Protein AF-A0A2M6W4N8-F1 (afdb_monomer_lite)

Foldseek 3Di:
DVVVVVVVVCLVPPPPDDDDLAADPVLVVVVVCCCVPVVDFLLVAAEEEAEVCPVVSSVVVSVVRNYRYDYDD

Sequence (73 aa):
MAQSTIWEKEYRQPKLLAPTDKPQKDTLNFFRYLRKKHSVRLEDKPSILDIGSGNGRNANYLAEMGAEVSGIE

InterPro domains:
  IPR029063 S-adenosyl-L-methionine-dependent methyltransferase superfamily [G3DSA:3.40.50.150] (2-73)
  IPR029063 S-adenosyl-L-methionine-dependent methyltransferase superfamily [SSF53335] (4-73)

Structure (mmCIF, N/CA/C/O backbone):
data_AF-A0A2M6W4N8-F1
#
_entry.id   AF-A0A2M6W4N8-F1
#
loop_
_atom_site.group_PDB
_atom_site.id
_atom_site.type_symbol
_atom_site.label_atom_id
_atom_site.label_alt_id
_atom_site.label_comp_id
_atom_site.label_asym_id
_atom_site.label_entity_id
_atom_site.label_seq_id
_atom_site.pdbx_PDB_ins_code
_atom_site.Cartn_x
_atom_site.Cartn_y
_atom_site.Cartn_z
_atom_site.occupancy
_atom_site.B_iso_or_equiv
_atom_site.auth_seq_id
_atom_site.auth_comp_id
_atom_site.auth_asym_id
_atom_site.auth_atom_id
_atom_site.pdbx_PDB_model_num
ATOM 1 N N . MET A 1 1 ? -9.615 -10.000 19.549 1.00 62.31 1 MET A N 1
ATOM 2 C CA . MET A 1 1 ? -8.319 -9.653 20.180 1.00 62.31 1 MET A CA 1
ATOM 3 C C . MET A 1 1 ? -8.432 -8.243 20.740 1.00 62.31 1 MET A C 1
ATOM 5 O O . MET A 1 1 ? -9.124 -7.446 20.130 1.00 62.31 1 MET A O 1
ATOM 9 N N . ALA A 1 2 ? -7.799 -7.894 21.864 1.00 68.56 2 ALA A N 1
ATOM 10 C CA . ALA A 1 2 ? -7.954 -6.541 22.427 1.00 68.56 2 ALA A CA 1
ATOM 11 C C . ALA A 1 2 ? -7.578 -5.427 21.422 1.00 68.56 2 ALA A C 1
ATOM 13 O O . ALA A 1 2 ? -8.259 -4.411 21.356 1.00 68.56 2 ALA A O 1
ATOM 14 N N . GLN A 1 3 ? -6.567 -5.663 20.576 1.00 85.88 3 GLN A N 1
ATOM 15 C CA . GLN A 1 3 ? -6.147 -4.730 19.522 1.00 85.88 3 GLN A CA 1
ATOM 16 C C . GLN A 1 3 ? -7.183 -4.563 18.397 1.00 85.88 3 GLN A C 1
ATOM 18 O O . GLN A 1 3 ? -7.406 -3.443 17.951 1.00 85.88 3 GLN A O 1
ATOM 23 N N . SER A 1 4 ? -7.879 -5.633 17.985 1.00 89.62 4 SER A N 1
ATOM 24 C CA . SER A 1 4 ? -8.877 -5.549 16.903 1.00 89.62 4 SER A CA 1
ATOM 25 C C . SER A 1 4 ? -10.053 -4.652 17.293 1.00 89.62 4 SER A C 1
ATOM 27 O O . SER A 1 4 ? -10.497 -3.831 16.506 1.00 89.62 4 SER A O 1
ATOM 29 N N . THR A 1 5 ? -10.516 -4.731 18.544 1.00 93.25 5 THR A N 1
ATOM 30 C CA . THR A 1 5 ? -11.602 -3.869 19.040 1.00 93.25 5 THR A CA 1
ATOM 31 C C . THR A 1 5 ? -11.215 -2.387 19.058 1.00 93.25 5 THR A C 1
ATOM 33 O O . THR A 1 5 ? -12.069 -1.527 18.843 1.00 93.25 5 THR A O 1
ATOM 36 N N . ILE A 1 6 ? -9.942 -2.070 19.322 1.00 94.00 6 ILE A N 1
ATOM 37 C CA . ILE A 1 6 ? -9.452 -0.687 19.310 1.00 94.00 6 ILE A CA 1
ATOM 38 C C . ILE A 1 6 ? -9.393 -0.148 17.881 1.00 94.00 6 ILE A C 1
ATOM 40 O O . ILE A 1 6 ? -9.893 0.952 17.651 1.00 94.00 6 ILE A O 1
ATO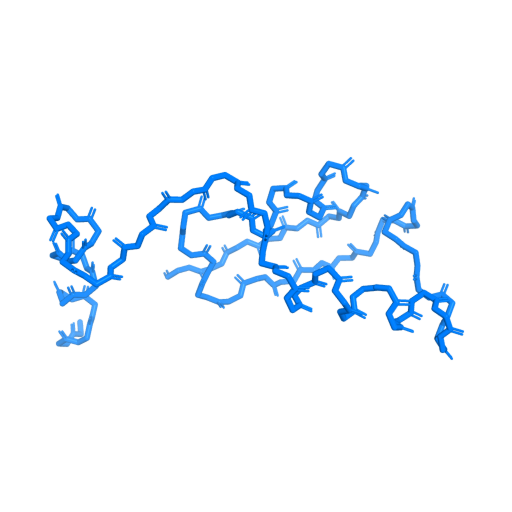M 44 N N . TRP A 1 7 ? -8.880 -0.931 16.927 1.00 93.00 7 TRP A N 1
ATOM 45 C CA . TRP A 1 7 ? -8.886 -0.560 15.510 1.00 93.00 7 TRP A CA 1
ATOM 46 C C . TRP A 1 7 ? -10.301 -0.360 14.972 1.00 93.00 7 TRP A C 1
ATOM 48 O O . TRP A 1 7 ? -10.588 0.685 14.401 1.00 93.00 7 TRP A O 1
ATOM 58 N N . GLU A 1 8 ? -11.226 -1.276 15.261 1.00 93.50 8 GLU A N 1
ATOM 59 C CA . GLU A 1 8 ? -12.640 -1.136 14.884 1.00 93.50 8 GLU A CA 1
ATOM 60 C C . GLU A 1 8 ? -13.271 0.159 15.411 1.00 93.50 8 GLU A C 1
ATOM 62 O O . GLU A 1 8 ? -14.028 0.839 14.714 1.00 93.50 8 GLU A O 1
ATOM 67 N N . LYS A 1 9 ? -12.959 0.531 16.657 1.00 95.19 9 LYS A N 1
ATOM 68 C CA . LYS A 1 9 ? -13.436 1.788 17.236 1.00 95.19 9 LYS A CA 1
ATOM 69 C C . LYS A 1 9 ? -12.839 2.997 16.516 1.00 95.19 9 LYS A C 1
ATOM 71 O O . LYS A 1 9 ? -13.564 3.954 16.254 1.00 95.19 9 LYS A O 1
ATOM 76 N N . GLU A 1 10 ? -11.550 2.941 16.206 1.00 94.62 10 GLU A N 1
ATOM 77 C CA . GLU A 1 10 ? -10.822 4.000 15.513 1.00 94.62 10 GLU A CA 1
ATOM 78 C C . GLU A 1 10 ? -11.313 4.185 14.064 1.00 94.62 10 GLU A C 1
ATOM 80 O O . GLU A 1 10 ? -11.517 5.317 13.638 1.00 94.62 10 GLU A O 1
ATOM 85 N N . TYR A 1 11 ? -11.626 3.109 13.332 1.00 92.75 11 TYR A N 1
ATOM 86 C CA . TYR A 1 11 ? -12.236 3.201 11.997 1.00 92.75 11 TYR A CA 1
ATOM 87 C C . TYR A 1 11 ? -13.640 3.820 12.024 1.00 92.75 11 TYR A C 1
ATOM 89 O O . TYR A 1 11 ? -14.006 4.559 11.111 1.00 92.75 11 TYR A O 1
ATOM 97 N N . ARG A 1 12 ? -14.438 3.548 13.066 1.00 94.06 12 ARG A N 1
ATOM 98 C CA . ARG A 1 12 ? -15.797 4.109 13.206 1.00 94.06 12 ARG A CA 1
ATOM 99 C C . ARG A 1 12 ? -15.802 5.566 13.650 1.00 94.06 12 ARG A C 1
ATOM 101 O O . ARG A 1 12 ? -16.690 6.321 13.263 1.00 94.06 12 ARG A O 1
ATOM 108 N N . GLN A 1 13 ? -14.872 5.937 14.523 1.00 95.56 13 GLN A N 1
ATOM 109 C CA . GLN A 1 13 ? -14.771 7.273 15.106 1.00 95.56 13 GLN A CA 1
ATOM 110 C C . GLN A 1 13 ? -13.307 7.719 15.093 1.00 95.56 13 GLN A C 1
ATOM 112 O O . GLN A 1 13 ? -12.645 7.644 16.134 1.00 95.56 13 GLN A O 1
ATOM 117 N N . PRO A 1 14 ? -12.810 8.184 13.933 1.00 92.50 14 PRO A N 1
ATOM 118 C CA . PRO A 1 14 ? -11.403 8.503 13.753 1.00 92.50 14 PRO A CA 1
ATOM 119 C C . PRO A 1 14 ? -10.976 9.631 14.685 1.00 92.50 14 PRO A C 1
ATOM 121 O O . PRO A 1 14 ? -11.582 10.705 14.710 1.00 92.50 14 PRO A O 1
ATOM 124 N N . LYS A 1 15 ? -9.919 9.383 15.451 1.00 94.88 15 LYS A N 1
ATOM 125 C CA . LYS A 1 15 ? -9.232 10.384 16.277 1.00 94.88 15 LYS A CA 1
ATOM 126 C C . LYS A 1 15 ? -7.797 10.602 15.814 1.00 94.88 15 LYS A C 1
ATOM 128 O O . LYS A 1 15 ?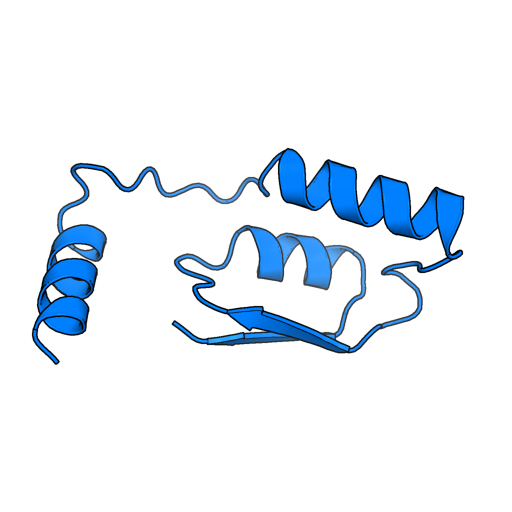 -7.291 11.716 15.882 1.00 94.88 15 LYS A O 1
ATOM 133 N N . LEU A 1 16 ? -7.158 9.527 15.373 1.00 92.75 16 LEU A N 1
ATOM 134 C CA . LEU A 1 16 ? -5.792 9.432 14.878 1.00 92.75 16 LEU A CA 1
ATOM 135 C C . LEU A 1 16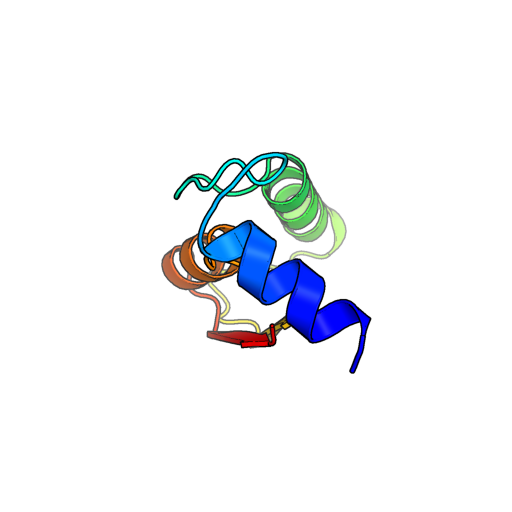 ? -5.762 9.044 13.397 1.00 92.75 16 LEU A C 1
ATOM 137 O O . LEU A 1 16 ? -4.883 9.500 12.666 1.00 92.75 16 LEU A O 1
ATOM 141 N N . LEU A 1 17 ? -6.710 8.218 12.941 1.00 91.31 17 LEU A N 1
ATOM 142 C CA . LEU A 1 17 ? -6.827 7.886 11.526 1.00 91.31 17 LEU A CA 1
ATOM 143 C C . LEU A 1 17 ? -7.292 9.104 10.716 1.00 91.31 17 LEU A C 1
ATOM 145 O O . LEU A 1 17 ? -8.279 9.760 11.038 1.00 91.31 17 LEU A O 1
ATOM 149 N N . ALA A 1 18 ? -6.586 9.366 9.618 1.00 89.25 18 ALA A N 1
ATOM 150 C CA . ALA A 1 18 ? -6.927 10.385 8.631 1.00 89.25 18 ALA A CA 1
ATOM 151 C C . ALA A 1 18 ? -7.195 9.695 7.281 1.00 89.25 18 ALA A C 1
ATOM 153 O O . ALA A 1 18 ? -6.281 9.600 6.451 1.00 89.25 18 ALA A O 1
ATOM 154 N N . PRO A 1 19 ? -8.403 9.135 7.076 1.00 87.88 19 PRO A N 1
ATOM 155 C CA . PRO A 1 19 ? -8.725 8.410 5.856 1.00 87.88 19 PRO A CA 1
ATOM 156 C C . PRO A 1 19 ? -8.617 9.329 4.637 1.00 87.88 19 PRO A C 1
ATOM 158 O O . PRO A 1 19 ? -9.065 10.474 4.636 1.00 87.88 19 PRO A O 1
ATOM 161 N N . THR A 1 20 ? -7.991 8.809 3.590 1.00 93.75 20 THR A N 1
ATOM 162 C CA . THR A 1 20 ? -7.796 9.483 2.305 1.00 93.75 20 THR A CA 1
ATOM 163 C C . THR A 1 20 ? -7.642 8.428 1.224 1.00 93.75 20 THR A C 1
ATOM 165 O O . THR A 1 20 ? -7.165 7.329 1.490 1.00 93.75 20 THR A O 1
ATOM 168 N N . ASP A 1 21 ? -8.040 8.766 0.011 1.00 94.12 21 ASP A N 1
ATOM 169 C CA . ASP A 1 21 ? -7.817 8.000 -1.212 1.00 94.12 21 ASP A CA 1
ATOM 170 C C . ASP A 1 21 ? -6.390 8.147 -1.765 1.00 94.12 21 ASP A C 1
ATOM 172 O O . ASP A 1 21 ? -5.956 7.346 -2.588 1.00 94.12 21 ASP A O 1
ATOM 176 N N . LYS A 1 22 ? -5.623 9.143 -1.304 1.00 96.88 22 LYS A N 1
ATOM 177 C CA . LYS A 1 22 ? -4.271 9.386 -1.809 1.00 96.88 22 LYS A CA 1
ATOM 178 C C . LYS A 1 22 ? -3.280 8.365 -1.248 1.00 96.88 22 LYS A C 1
ATOM 180 O O . LYS A 1 22 ? -3.201 8.216 -0.023 1.00 96.88 22 LYS A O 1
ATOM 185 N N . PRO A 1 23 ? -2.450 7.731 -2.095 1.00 97.00 23 PRO A N 1
ATOM 186 C CA . PRO A 1 23 ? -1.416 6.819 -1.628 1.00 97.00 23 PRO A CA 1
ATOM 187 C C . PRO A 1 23 ? -0.387 7.550 -0.764 1.00 97.00 23 PRO A C 1
ATOM 189 O O . PRO A 1 23 ? -0.150 8.756 -0.897 1.00 97.00 23 PRO A O 1
ATOM 192 N N . GLN A 1 24 ? 0.276 6.804 0.115 1.00 96.25 24 GLN A N 1
ATOM 193 C CA . GLN A 1 24 ? 1.347 7.367 0.929 1.00 96.25 24 GLN A CA 1
ATOM 194 C C . GLN A 1 24 ? 2.548 7.748 0.074 1.00 96.25 24 GLN A C 1
ATOM 196 O O . GLN A 1 24 ? 2.987 6.999 -0.798 1.00 96.25 24 GLN A O 1
ATOM 201 N N . LYS A 1 25 ? 3.155 8.890 0.405 1.00 97.44 25 LYS A N 1
ATOM 202 C CA . LYS A 1 25 ? 4.389 9.356 -0.236 1.00 97.44 25 LYS A CA 1
ATOM 203 C C . LYS A 1 25 ? 5.511 8.314 -0.159 1.00 97.44 25 LYS A C 1
ATOM 205 O O . LYS A 1 25 ? 6.263 8.169 -1.120 1.00 97.44 25 LYS A O 1
ATOM 210 N N . ASP A 1 26 ? 5.607 7.584 0.947 1.00 97.31 26 ASP A N 1
ATOM 211 C CA . ASP A 1 26 ? 6.633 6.553 1.122 1.00 97.31 26 ASP A CA 1
ATOM 212 C C . ASP A 1 26 ? 6.386 5.340 0.224 1.00 97.31 26 ASP A C 1
ATOM 214 O O . ASP A 1 26 ? 7.327 4.877 -0.416 1.00 97.31 26 ASP A O 1
ATOM 218 N N .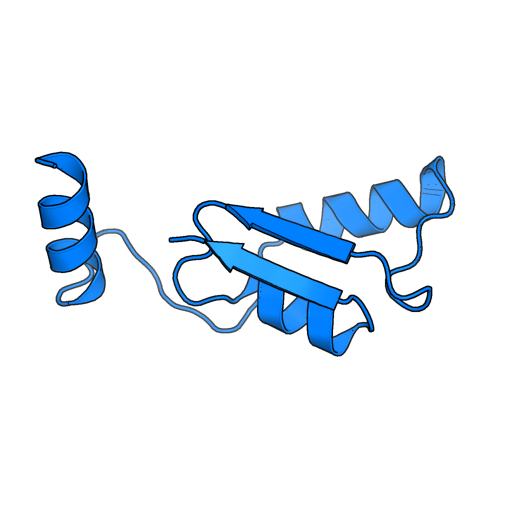 THR A 1 27 ? 5.129 4.917 0.052 1.00 96.25 27 THR A N 1
ATOM 219 C CA . THR A 1 27 ? 4.739 3.897 -0.936 1.00 96.25 27 THR A CA 1
ATOM 220 C C . THR A 1 27 ? 5.158 4.318 -2.345 1.00 96.25 27 THR A C 1
ATOM 222 O O . THR A 1 27 ? 5.843 3.569 -3.042 1.00 96.25 27 THR A O 1
ATOM 225 N N . LEU A 1 28 ? 4.844 5.555 -2.748 1.00 97.88 28 LEU A N 1
ATOM 226 C CA . LEU A 1 28 ? 5.243 6.089 -4.058 1.00 97.88 28 LEU A CA 1
ATOM 227 C C . LEU A 1 28 ? 6.768 6.101 -4.236 1.00 97.88 28 LEU A C 1
ATOM 229 O O . LEU A 1 28 ? 7.298 5.704 -5.277 1.00 97.88 28 LEU A O 1
ATOM 233 N N . ASN A 1 29 ? 7.496 6.555 -3.215 1.00 98.38 29 ASN A N 1
ATOM 234 C CA . ASN A 1 29 ? 8.954 6.593 -3.239 1.00 98.38 29 ASN A CA 1
ATOM 235 C C . ASN A 1 29 ? 9.566 5.196 -3.325 1.00 98.38 29 ASN A C 1
ATOM 237 O O . ASN A 1 29 ? 10.547 5.017 -4.050 1.00 98.38 29 ASN A O 1
ATOM 241 N N . PHE A 1 30 ? 8.986 4.227 -2.622 1.00 97.88 30 PHE A N 1
ATOM 242 C CA . PHE A 1 30 ? 9.451 2.851 -2.616 1.00 97.88 30 PHE A CA 1
ATOM 243 C C . PHE A 1 30 ? 9.301 2.204 -3.994 1.00 97.88 30 PHE A C 1
ATOM 245 O O . PHE A 1 30 ? 10.287 1.715 -4.542 1.00 97.88 30 PHE A O 1
ATOM 252 N N . PHE A 1 31 ? 8.135 2.305 -4.635 1.00 97.25 31 PHE A N 1
ATOM 253 C CA . PHE A 1 31 ? 7.964 1.761 -5.988 1.00 97.25 31 PHE A CA 1
ATOM 254 C C . PHE A 1 31 ? 8.792 2.507 -7.039 1.00 97.25 31 PHE A C 1
ATOM 256 O O . PHE A 1 31 ? 9.340 1.888 -7.952 1.00 97.25 31 PHE A O 1
ATOM 263 N N . ARG A 1 32 ? 9.010 3.818 -6.872 1.00 97.81 32 ARG A N 1
ATOM 264 C CA . ARG A 1 32 ? 9.969 4.565 -7.702 1.00 97.81 32 ARG A CA 1
ATOM 265 C C . ARG A 1 32 ? 11.401 4.044 -7.536 1.00 97.81 32 ARG A C 1
ATOM 267 O O . ARG A 1 32 ? 12.138 3.952 -8.520 1.00 97.81 32 ARG A O 1
ATOM 274 N N . TYR A 1 33 ? 11.806 3.715 -6.310 1.00 98.44 33 TYR A N 1
ATOM 275 C CA . TYR A 1 33 ? 13.099 3.096 -6.026 1.00 98.44 33 TYR A CA 1
ATOM 276 C C . TYR A 1 33 ? 13.202 1.709 -6.669 1.00 98.44 33 TYR A C 1
ATOM 278 O O . TYR A 1 33 ? 14.169 1.463 -7.393 1.00 98.44 33 TYR A O 1
ATOM 286 N N . LEU A 1 34 ? 12.196 0.848 -6.485 1.00 98.00 34 LEU A N 1
ATOM 287 C CA . LEU A 1 34 ? 12.159 -0.496 -7.064 1.00 98.00 34 LEU A CA 1
ATOM 288 C C . LEU A 1 34 ? 12.255 -0.457 -8.592 1.00 98.00 34 LEU A C 1
ATOM 290 O O . LEU A 1 34 ? 13.080 -1.163 -9.172 1.00 98.00 34 LEU A O 1
ATOM 294 N N . ARG A 1 35 ? 11.522 0.453 -9.240 1.00 97.25 35 ARG A N 1
ATOM 295 C CA . ARG A 1 35 ? 11.605 0.672 -10.690 1.00 97.25 35 ARG A CA 1
ATOM 296 C C . ARG A 1 35 ? 13.007 1.059 -11.145 1.00 97.25 35 ARG A C 1
ATOM 298 O O . ARG A 1 35 ? 13.480 0.575 -12.168 1.00 97.25 35 ARG A O 1
ATOM 305 N N . LYS A 1 36 ? 13.689 1.927 -10.391 1.00 98.31 36 LYS A N 1
ATOM 306 C CA . LYS A 1 36 ? 15.032 2.417 -10.740 1.00 98.31 36 LYS A CA 1
ATOM 307 C C . LYS A 1 36 ? 16.138 1.396 -10.460 1.00 98.31 36 LYS A C 1
ATOM 309 O O . LYS A 1 36 ? 17.120 1.367 -11.194 1.00 98.31 36 LYS A O 1
ATOM 314 N N . LYS A 1 37 ? 16.037 0.640 -9.365 1.00 98.56 37 LYS A N 1
ATOM 315 C CA . LYS A 1 37 ? 17.124 -0.215 -8.857 1.00 98.56 37 LYS A CA 1
ATOM 316 C C . LYS A 1 37 ? 16.971 -1.687 -9.198 1.00 98.56 37 LYS A C 1
ATOM 318 O O . LYS A 1 37 ? 17.980 -2.365 -9.341 1.00 98.56 37 LYS A O 1
ATOM 323 N N . HIS A 1 38 ? 15.737 -2.147 -9.343 1.00 97.12 38 HIS A N 1
ATOM 324 C CA . HIS A 1 38 ? 15.407 -3.555 -9.543 1.00 97.12 38 HIS A CA 1
ATOM 325 C C . HIS A 1 38 ? 14.574 -3.783 -10.807 1.00 97.12 38 HIS A C 1
ATOM 327 O O . HIS A 1 38 ? 14.149 -4.903 -11.054 1.00 97.12 38 HIS A O 1
ATOM 333 N N . SER A 1 39 ? 14.322 -2.729 -11.595 1.00 96.44 39 SER A N 1
ATOM 334 C CA . SER A 1 39 ? 13.509 -2.781 -12.816 1.00 96.44 39 SER A CA 1
ATOM 335 C C . SER A 1 39 ? 12.092 -3.331 -12.611 1.00 96.44 39 SER A C 1
ATOM 337 O O . SER A 1 39 ? 11.446 -3.690 -13.586 1.00 96.44 39 SER A O 1
ATOM 339 N N . VAL A 1 40 ? 11.589 -3.335 -11.372 1.00 96.81 40 VAL A N 1
ATOM 340 C CA . VAL A 1 40 ? 10.219 -3.752 -11.047 1.00 96.81 40 VAL A CA 1
ATOM 341 C C . VAL A 1 40 ? 9.247 -2.676 -11.515 1.00 96.81 40 VAL A C 1
ATOM 343 O O . VAL A 1 40 ? 9.362 -1.511 -11.121 1.00 96.81 40 VAL A O 1
ATOM 346 N N . ARG A 1 41 ? 8.287 -3.060 -12.351 1.00 96.94 41 ARG A N 1
ATOM 347 C CA . ARG A 1 41 ? 7.243 -2.184 -12.888 1.00 96.94 41 ARG A CA 1
ATOM 348 C C . ARG A 1 41 ? 5.886 -2.700 -12.433 1.00 96.94 41 ARG A C 1
ATOM 350 O O . ARG A 1 41 ? 5.668 -3.906 -12.402 1.00 96.94 41 ARG A O 1
ATOM 357 N N . LEU A 1 42 ? 4.989 -1.794 -12.058 1.00 97.19 42 LEU A N 1
ATOM 358 C CA . LEU A 1 42 ? 3.629 -2.170 -11.651 1.00 97.19 42 LEU A CA 1
ATOM 359 C C . LEU A 1 42 ? 2.813 -2.637 -12.863 1.00 97.19 42 LEU A C 1
ATOM 361 O O . LEU A 1 42 ? 1.952 -3.499 -12.742 1.00 97.19 42 LEU A O 1
ATOM 365 N N . GLU A 1 43 ? 3.172 -2.139 -14.043 1.00 97.25 43 GLU A N 1
ATOM 366 C CA . GLU A 1 43 ? 2.590 -2.491 -15.333 1.00 97.25 43 GLU A CA 1
ATOM 367 C C . GLU A 1 43 ? 2.855 -3.958 -15.727 1.00 97.25 43 GLU A C 1
ATOM 369 O O . GLU A 1 43 ? 2.106 -4.523 -16.522 1.00 97.25 43 GLU A O 1
ATOM 374 N N . ASP A 1 44 ? 3.875 -4.594 -15.133 1.00 97.44 44 ASP A N 1
ATOM 375 C CA . ASP A 1 44 ? 4.207 -6.013 -15.337 1.00 97.44 44 ASP A CA 1
ATOM 376 C C . ASP A 1 44 ? 3.338 -6.950 -14.467 1.00 97.44 44 ASP A C 1
ATOM 378 O O . ASP A 1 44 ? 3.619 -8.143 -14.363 1.00 97.44 44 ASP A O 1
ATOM 382 N N . LYS A 1 45 ? 2.278 -6.416 -13.842 1.00 97.38 45 LYS A N 1
ATOM 383 C CA . LYS A 1 45 ? 1.299 -7.138 -13.012 1.00 97.38 45 LYS A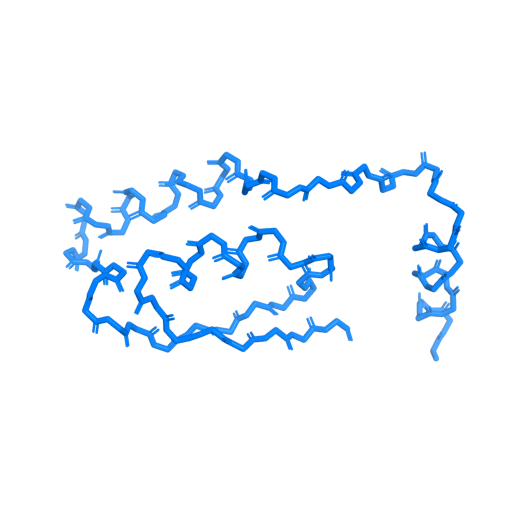 CA 1
ATOM 384 C C . LYS A 1 45 ? 1.909 -7.964 -11.866 1.00 97.38 45 LYS A C 1
ATOM 386 O O . LYS A 1 45 ? 1.585 -9.143 -11.723 1.00 97.38 45 LYS A O 1
ATOM 391 N N . PRO A 1 46 ? 2.788 -7.392 -11.022 1.00 97.62 46 PRO A N 1
ATOM 392 C CA . PRO A 1 46 ? 3.285 -8.115 -9.861 1.00 97.62 46 PRO A CA 1
ATOM 393 C C . PRO A 1 46 ? 2.141 -8.411 -8.884 1.00 97.62 46 PRO A C 1
ATOM 395 O O . PRO A 1 46 ? 1.282 -7.557 -8.654 1.00 97.62 46 PRO A O 1
ATOM 398 N N . SER A 1 47 ? 2.169 -9.590 -8.262 1.00 98.12 47 SER A N 1
ATOM 399 C CA . SER A 1 47 ? 1.280 -9.909 -7.142 1.00 98.12 47 SER A CA 1
ATOM 400 C C . SER A 1 47 ? 1.796 -9.249 -5.858 1.00 98.12 47 SER A C 1
ATOM 402 O O . SER A 1 47 ? 2.945 -9.462 -5.461 1.00 98.12 47 SER A O 1
ATOM 404 N N . ILE A 1 48 ? 0.961 -8.440 -5.205 1.00 97.88 48 ILE A N 1
ATOM 405 C CA . ILE A 1 48 ? 1.303 -7.652 -4.013 1.00 97.88 48 ILE A CA 1
ATOM 406 C C . ILE A 1 48 ? 0.327 -7.980 -2.880 1.00 97.88 48 ILE A C 1
ATOM 408 O O . ILE A 1 48 ? -0.885 -8.019 -3.077 1.00 97.88 48 ILE A O 1
ATOM 412 N N . LEU A 1 49 ? 0.868 -8.167 -1.676 1.00 98.19 49 LEU A N 1
ATOM 413 C CA . LEU A 1 49 ? 0.106 -8.289 -0.436 1.00 98.19 49 LEU A CA 1
ATOM 414 C C . LEU A 1 49 ? 0.278 -7.013 0.403 1.00 98.19 49 LEU A C 1
ATOM 416 O O . LEU A 1 49 ? 1.399 -6.693 0.799 1.00 98.19 49 LEU A O 1
ATOM 420 N N . ASP A 1 50 ? -0.819 -6.306 0.676 1.00 97.38 50 ASP A N 1
ATOM 421 C CA . ASP A 1 50 ? -0.873 -5.112 1.533 1.00 97.38 50 ASP A CA 1
ATOM 422 C C . ASP A 1 50 ? -1.397 -5.500 2.928 1.00 97.38 50 ASP A C 1
ATOM 424 O O . ASP A 1 50 ? -2.564 -5.861 3.085 1.00 97.38 50 ASP A O 1
ATOM 428 N N . ILE A 1 51 ? -0.520 -5.499 3.937 1.00 96.69 51 ILE A N 1
ATOM 429 C CA . ILE A 1 51 ? -0.839 -5.910 5.315 1.00 96.69 51 ILE A CA 1
ATOM 430 C C . ILE A 1 51 ? -1.071 -4.665 6.169 1.00 96.69 51 ILE A C 1
ATOM 432 O O . ILE A 1 51 ? -0.207 -3.790 6.225 1.00 96.69 51 ILE A O 1
ATOM 436 N N . GLY A 1 52 ? -2.199 -4.615 6.880 1.00 94.12 52 GLY A N 1
ATOM 437 C CA . GLY A 1 52 ? -2.663 -3.384 7.521 1.00 94.12 52 GLY A CA 1
ATOM 438 C C . GLY A 1 52 ? -3.123 -2.376 6.469 1.00 94.12 52 GLY A C 1
ATOM 439 O O . GLY A 1 52 ? -2.776 -1.194 6.529 1.00 94.12 52 GLY A O 1
ATOM 440 N N . SER A 1 53 ? -3.828 -2.879 5.451 1.00 94.88 53 SER A N 1
ATOM 441 C CA . SER A 1 53 ? -4.228 -2.108 4.267 1.00 94.88 53 SER A CA 1
ATOM 442 C C . SER A 1 53 ? -5.182 -0.949 4.587 1.00 94.88 53 SER A C 1
ATOM 444 O O . SER A 1 53 ? -5.316 -0.008 3.796 1.00 94.88 53 SER A O 1
ATOM 446 N N . GLY A 1 54 ? -5.831 -0.987 5.752 1.00 94.06 54 GLY 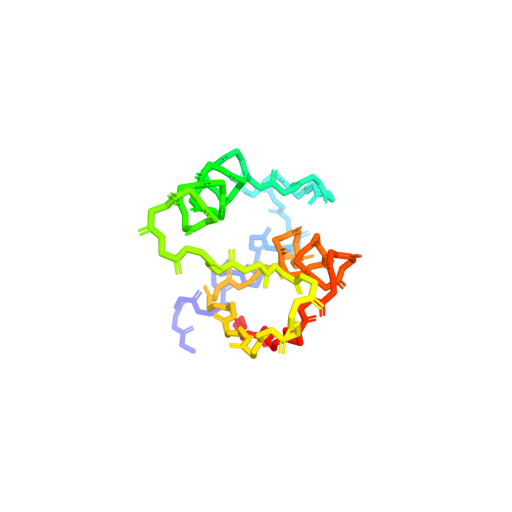A N 1
ATOM 447 C CA . GLY A 1 54 ? -6.797 -0.015 6.227 1.00 94.06 54 GLY A CA 1
ATOM 448 C C . GLY A 1 54 ? -7.878 0.309 5.211 1.00 94.06 54 GLY A C 1
ATOM 449 O O . GLY A 1 54 ? -8.613 -0.563 4.762 1.00 94.06 54 GLY A O 1
ATOM 450 N N . ASN A 1 55 ? -7.989 1.581 4.821 1.00 94.31 55 ASN A N 1
ATOM 451 C CA . ASN A 1 55 ? -8.965 2.000 3.812 1.00 94.31 55 ASN A CA 1
ATOM 452 C C . ASN A 1 55 ? -8.521 1.718 2.359 1.00 94.31 55 ASN A C 1
ATOM 454 O O . ASN A 1 55 ? -9.165 2.195 1.425 1.00 94.31 55 ASN A O 1
ATOM 458 N N . GLY A 1 56 ? -7.409 1.005 2.158 1.00 96.38 56 GLY A N 1
ATOM 459 C CA . GLY A 1 56 ? -6.955 0.513 0.858 1.00 96.38 56 GLY A CA 1
ATOM 460 C C . GLY A 1 56 ? -6.240 1.535 -0.027 1.00 96.38 56 GLY A C 1
ATOM 461 O O . GLY A 1 56 ? -5.995 1.253 -1.194 1.00 96.38 56 GLY A O 1
ATOM 462 N N . ARG A 1 57 ? -5.873 2.723 0.474 1.00 96.44 57 ARG A N 1
ATOM 463 C CA . ARG A 1 57 ? -5.314 3.814 -0.361 1.00 96.44 57 ARG A CA 1
ATOM 464 C C . ARG A 1 57 ? -4.062 3.440 -1.160 1.00 96.44 57 ARG A C 1
ATOM 466 O O . ARG A 1 57 ? -3.862 3.927 -2.268 1.00 96.44 57 ARG A O 1
ATOM 473 N N . ASN A 1 58 ? -3.205 2.590 -0.595 1.00 97.25 58 ASN A N 1
ATOM 474 C CA . ASN A 1 58 ? -2.013 2.108 -1.286 1.00 97.25 58 ASN A CA 1
ATOM 475 C C . ASN A 1 58 ? -2.398 0.999 -2.264 1.00 97.25 58 ASN A C 1
ATOM 477 O O . ASN A 1 58 ? -2.062 1.101 -3.439 1.00 97.25 58 ASN A O 1
ATOM 481 N N . ALA A 1 59 ? -3.140 -0.010 -1.799 1.00 97.75 59 ALA A N 1
ATOM 482 C CA . ALA A 1 59 ? -3.615 -1.102 -2.637 1.00 97.75 59 ALA A CA 1
ATOM 483 C C . ALA A 1 59 ? -4.354 -0.623 -3.897 1.00 97.75 59 ALA A C 1
ATOM 485 O O . ALA A 1 59 ? -4.024 -1.064 -4.995 1.00 97.75 59 ALA A O 1
ATOM 486 N N . ASN A 1 60 ? -5.275 0.335 -3.756 1.00 97.81 60 ASN A N 1
ATOM 487 C CA . ASN A 1 60 ? -6.032 0.907 -4.870 1.00 97.81 60 ASN A CA 1
ATOM 488 C C . ASN A 1 60 ? -5.108 1.589 -5.884 1.00 97.81 60 ASN A C 1
ATOM 490 O O . ASN A 1 60 ? -5.175 1.282 -7.069 1.00 97.81 60 ASN A O 1
ATOM 494 N N . TYR A 1 61 ? -4.186 2.439 -5.421 1.00 97.81 61 TYR A N 1
ATOM 495 C CA . TYR A 1 61 ? -3.203 3.074 -6.301 1.00 97.81 61 TYR A CA 1
ATOM 496 C C . TYR A 1 61 ? -2.340 2.044 -7.047 1.00 97.81 61 TYR A C 1
ATOM 498 O O . TYR A 1 61 ? -2.102 2.172 -8.244 1.00 97.81 61 TYR A O 1
ATOM 506 N N . LEU A 1 62 ? -1.856 1.009 -6.356 1.00 97.94 62 LEU A N 1
ATOM 507 C CA . LEU A 1 62 ? -1.016 -0.017 -6.976 1.00 97.94 62 LEU A CA 1
ATOM 508 C C . LEU A 1 62 ? -1.796 -0.837 -8.013 1.00 97.94 62 LEU A C 1
ATOM 510 O O . LEU A 1 62 ? -1.248 -1.143 -9.074 1.00 97.94 62 LEU A O 1
ATOM 514 N N . ALA A 1 63 ? -3.067 -1.133 -7.738 1.00 98.06 63 ALA A N 1
ATOM 515 C CA . ALA A 1 63 ? -3.963 -1.802 -8.674 1.00 98.06 63 ALA A CA 1
ATOM 516 C C . ALA A 1 63 ? -4.259 -0.938 -9.913 1.00 98.06 63 ALA A C 1
ATOM 518 O O . ALA A 1 63 ? -4.177 -1.435 -11.035 1.00 98.06 63 ALA A O 1
ATOM 519 N N . GLU A 1 64 ? -4.513 0.365 -9.743 1.00 98.00 64 GLU A N 1
ATOM 520 C CA . GLU A 1 64 ? -4.681 1.320 -10.854 1.00 98.00 64 GLU A CA 1
ATOM 521 C C . GLU A 1 64 ? -3.446 1.384 -11.765 1.00 98.00 64 GLU A C 1
ATOM 523 O O . GLU A 1 64 ? -3.565 1.569 -12.976 1.00 98.00 64 GLU A O 1
ATOM 528 N N . MET A 1 65 ? -2.255 1.184 -11.195 1.00 97.62 65 MET A N 1
ATOM 529 C CA . MET A 1 65 ? -0.989 1.134 -11.930 1.00 97.62 65 MET A CA 1
ATOM 530 C C . MET A 1 65 ? -0.709 -0.225 -12.600 1.00 97.62 65 MET A C 1
ATOM 532 O O . MET A 1 65 ? 0.309 -0.363 -13.280 1.00 97.62 65 MET A O 1
ATOM 536 N N . GLY A 1 66 ? -1.593 -1.214 -12.433 1.00 97.62 66 GLY A N 1
ATOM 537 C CA . GLY A 1 66 ? -1.546 -2.509 -13.115 1.00 97.62 66 GLY A CA 1
ATOM 538 C C . GLY A 1 66 ? -1.168 -3.707 -12.244 1.00 97.62 66 GLY A C 1
ATOM 539 O O . GLY A 1 66 ? -1.181 -4.824 -12.754 1.00 97.62 66 GLY A O 1
ATOM 540 N N . ALA A 1 67 ? -0.856 -3.522 -10.958 1.00 98.25 67 ALA A N 1
ATOM 541 C CA . ALA A 1 67 ? -0.516 -4.641 -10.081 1.00 98.25 67 ALA A CA 1
ATOM 542 C C . ALA A 1 67 ? -1.744 -5.475 -9.681 1.00 98.25 67 ALA A C 1
ATOM 544 O O . ALA A 1 67 ? -2.867 -4.976 -9.612 1.00 98.25 67 ALA A O 1
ATOM 545 N N . GLU A 1 68 ? -1.518 -6.743 -9.344 1.00 98.31 68 GLU A N 1
ATOM 546 C CA . GLU A 1 68 ? -2.535 -7.598 -8.732 1.00 98.31 68 GLU A CA 1
ATOM 547 C C . GLU A 1 68 ? -2.389 -7.517 -7.213 1.00 98.31 68 GLU A C 1
ATOM 549 O O . GLU A 1 68 ? -1.407 -8.004 -6.654 1.00 98.31 68 GLU A O 1
ATOM 554 N N . VAL A 1 69 ? -3.336 -6.875 -6.529 1.00 98.25 69 VAL A N 1
ATOM 555 C CA . VAL A 1 69 ? -3.189 -6.557 -5.103 1.00 98.25 69 VAL A CA 1
ATOM 556 C C . VAL A 1 69 ? -4.221 -7.294 -4.256 1.00 98.25 69 VAL A C 1
ATOM 558 O O . VAL A 1 69 ? -5.408 -7.296 -4.566 1.00 98.25 69 VAL A O 1
ATOM 561 N N . SER A 1 70 ? -3.767 -7.895 -3.158 1.00 98.19 70 SER A N 1
ATOM 562 C CA . SER A 1 70 ? -4.608 -8.419 -2.077 1.00 98.19 70 SER A CA 1
ATOM 563 C C . SER A 1 70 ? -4.334 -7.642 -0.792 1.00 98.19 70 SER A C 1
ATOM 565 O O . SER A 1 70 ? -3.175 -7.408 -0.460 1.00 98.19 70 SER A O 1
ATOM 567 N N . GLY A 1 71 ? -5.382 -7.246 -0.071 1.00 96.75 71 GLY A N 1
ATOM 568 C CA . GLY A 1 71 ? -5.276 -6.540 1.209 1.00 96.75 71 GLY A CA 1
ATOM 569 C C . GLY A 1 71 ? -5.715 -7.414 2.382 1.00 96.75 71 GLY A C 1
ATOM 570 O O . GLY A 1 71 ? -6.680 -8.169 2.258 1.00 96.75 71 GLY A O 1
ATOM 571 N N . ILE A 1 72 ? -5.018 -7.303 3.511 1.00 96.00 72 ILE A N 1
ATOM 572 C CA . ILE A 1 72 ? -5.437 -7.855 4.805 1.00 96.00 72 ILE A CA 1
ATOM 573 C C . ILE A 1 72 ? -5.457 -6.709 5.818 1.00 96.00 72 ILE A C 1
ATOM 575 O O . ILE A 1 72 ? -4.491 -5.947 5.910 1.00 96.00 72 ILE A O 1
ATOM 579 N N . GLU A 1 73 ? -6.548 -6.606 6.571 1.00 91.38 73 GLU A N 1
ATOM 580 C CA . GLU A 1 73 ? -6.718 -5.720 7.730 1.00 91.38 73 GLU A CA 1
ATOM 581 C C . GLU A 1 73 ? -7.044 -6.547 8.978 1.00 91.38 73 GLU A C 1
ATOM 583 O O . GLU A 1 73 ? -7.900 -7.458 8.873 1.00 91.38 73 GLU A O 1
#

pLDDT: mean 95.06, std 5.65, range [62.31, 98.56]

Radius of gyration: 14.19 Å; chains: 1; bounding box: 33×20×38 Å

Secondary structure (DSSP, 8-state):
-HHHHHHHHHHHS-SS----SSPPHHHHHHHHHHHHHH---GGG--EEEEET-TT-HHHHHHHHTT-EEEEE-

Organism: NCBI:txid1974648